Protein AF-A0A8S1E4A9-F1 (afdb_monomer_lite)

Foldseek 3Di:
DDPPQQAALQPRHRADPQWDFCLVPDQVLLQVLSCVPVVDGRPDRRDRRHTHHPVSVVVSVVVVVVVVVCVVCVPCPPPDVVVVVVVVCCPPVVVVVVVVDD

Organism: NCBI:txid197152

pLDDT: mean 71.09, std 17.7, range [32.88, 89.12]

Secondary structure (DSSP, 8-state):
-----PBBTTT-PBP-S-EEEGGGS-HHHHHHHHHHHHSS--SS---TT-EEEHHHHHHHHHHHHHHHHHHH----TTS-HHHHHHHHIIIIITTTGGGS--

Radius of gyration: 16.45 Å; chains: 1; bounding box: 37×30×49 Å

Sequence (102 aa):
MSLQKELCLICERPTADGAVLAVHVDKEKLQTWFLNVCGHELAEEIQDEDKICYFCLWHAEFQWKFDEMADENLVWWNLDLDDAAGELRKKYFGEKIKNFGV

Structure (mmCIF, N/CA/C/O backbone):
data_AF-A0A8S1E4A9-F1
#
_entry.id   AF-A0A8S1E4A9-F1
#
loop_
_atom_site.group_PDB
_atom_site.id
_atom_site.type_symbol
_atom_site.label_atom_id
_atom_site.label_alt_id
_atom_site.label_comp_id
_atom_site.label_asym_id
_atom_site.label_entity_id
_atom_site.label_seq_id
_atom_site.pdbx_PDB_ins_code
_atom_site.Cartn_x
_atom_site.Cartn_y
_atom_site.Cartn_z
_atom_site.occupancy
_atom_site.B_iso_or_equiv
_atom_site.auth_seq_id
_atom_site.auth_comp_id
_atom_site.auth_asym_id
_atom_site.auth_atom_id
_atom_site.pdbx_PDB_model_num
ATOM 1 N N . MET A 1 1 ? -11.978 0.854 30.446 1.00 36.84 1 MET A N 1
ATOM 2 C CA . MET A 1 1 ? -12.091 1.296 29.041 1.00 36.84 1 MET A CA 1
ATOM 3 C C . MET A 1 1 ? -11.150 0.431 28.228 1.00 36.84 1 MET A C 1
ATOM 5 O O . MET A 1 1 ? -9.944 0.544 28.393 1.00 36.84 1 MET A O 1
ATOM 9 N N . SER A 1 2 ? -11.698 -0.533 27.492 1.00 38.19 2 SER A N 1
ATOM 10 C CA . SER A 1 2 ? -10.927 -1.405 26.606 1.00 38.19 2 SER A CA 1
ATOM 11 C C . SER A 1 2 ? -10.505 -0.565 25.403 1.00 38.19 2 SER A C 1
ATOM 13 O O . SER A 1 2 ? -11.373 -0.127 24.653 1.00 38.19 2 SER A O 1
ATOM 15 N N . LEU A 1 3 ? -9.209 -0.276 25.252 1.00 45.78 3 LEU A N 1
ATOM 16 C CA . LEU A 1 3 ? -8.672 0.147 23.960 1.00 45.78 3 LEU A CA 1
ATOM 17 C C . LEU A 1 3 ? -8.844 -1.053 23.027 1.00 45.78 3 LEU A C 1
ATOM 19 O O . LEU A 1 3 ? -7.983 -1.934 22.996 1.00 45.78 3 LEU A O 1
ATOM 23 N N . GLN A 1 4 ? -9.976 -1.133 22.326 1.00 47.94 4 GLN A N 1
ATOM 24 C CA . GLN A 1 4 ? -10.073 -1.967 21.136 1.00 47.94 4 GLN A CA 1
ATOM 25 C C . GLN A 1 4 ? -9.027 -1.420 20.171 1.00 47.94 4 GLN A C 1
ATOM 27 O O . GLN A 1 4 ? -9.230 -0.396 19.532 1.00 47.94 4 GLN A O 1
ATOM 32 N N . LYS A 1 5 ? -7.843 -2.034 20.176 1.00 53.94 5 LYS A N 1
ATOM 33 C CA . LYS A 1 5 ? -6.794 -1.707 19.223 1.00 53.94 5 LYS A CA 1
ATOM 34 C C . LYS A 1 5 ? -7.321 -2.123 17.859 1.00 53.94 5 LYS A C 1
ATOM 36 O O . LYS A 1 5 ? -7.457 -3.315 17.598 1.00 53.94 5 LYS A O 1
ATOM 41 N N . GLU A 1 6 ? -7.657 -1.142 17.042 1.00 78.06 6 GLU A N 1
ATOM 42 C CA . GLU A 1 6 ? -8.099 -1.369 15.675 1.00 78.06 6 GLU A CA 1
ATOM 43 C C . GLU A 1 6 ? -6.924 -1.967 14.890 1.00 78.06 6 GLU A C 1
ATOM 45 O O . GLU A 1 6 ? -5.793 -1.471 14.950 1.00 78.06 6 GLU A O 1
ATOM 50 N N . LEU A 1 7 ? -7.147 -3.119 14.262 1.00 86.31 7 LEU A N 1
ATOM 51 C CA . LEU A 1 7 ? -6.110 -3.845 13.533 1.00 86.31 7 LEU A CA 1
ATOM 52 C C . LEU A 1 7 ? -5.880 -3.191 12.168 1.00 86.31 7 LEU A C 1
ATOM 54 O O . LEU A 1 7 ? -6.776 -2.578 11.599 1.00 86.31 7 LEU A O 1
ATOM 58 N N . CYS A 1 8 ? -4.662 -3.315 11.649 1.00 89.12 8 CYS A N 1
ATOM 59 C CA . CYS A 1 8 ? -4.348 -2.899 10.291 1.00 89.12 8 CYS A CA 1
ATOM 60 C C . CYS A 1 8 ? -4.990 -3.881 9.313 1.00 89.12 8 CYS A C 1
ATOM 62 O O . CYS A 1 8 ? -4.705 -5.071 9.419 1.00 89.12 8 CYS A O 1
ATOM 64 N N . LEU A 1 9 ? -5.731 -3.398 8.320 1.00 87.81 9 LEU A N 1
ATOM 65 C CA . LEU A 1 9 ? -6.325 -4.235 7.273 1.00 87.81 9 LEU A CA 1
ATOM 66 C C . LEU A 1 9 ? -5.286 -5.105 6.540 1.00 87.81 9 LEU A C 1
ATOM 68 O O . LEU A 1 9 ? -5.555 -6.237 6.171 1.00 87.81 9 LEU A O 1
ATOM 72 N N . ILE A 1 10 ? -4.076 -4.576 6.347 1.00 88.75 10 ILE A N 1
ATOM 73 C CA . ILE A 1 10 ? -3.044 -5.220 5.525 1.00 88.75 10 ILE A CA 1
ATOM 74 C C . ILE A 1 10 ? -2.229 -6.259 6.296 1.00 88.75 10 ILE A C 1
ATOM 76 O O . ILE A 1 10 ? -1.913 -7.321 5.775 1.00 88.75 10 ILE A O 1
ATOM 80 N N . 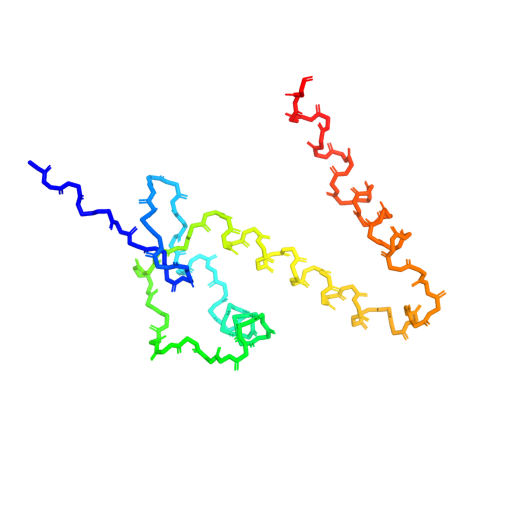CYS A 1 11 ? -1.789 -5.923 7.509 1.00 88.44 11 CYS A N 1
ATOM 81 C CA . CYS A 1 11 ? -0.864 -6.774 8.265 1.00 88.44 11 CYS A CA 1
ATOM 82 C C . CYS A 1 11 ? -1.475 -7.372 9.527 1.00 88.44 11 CYS A C 1
ATOM 84 O O . CYS A 1 11 ? -0.754 -8.025 10.281 1.00 88.44 11 CYS A O 1
ATOM 86 N N . GLU A 1 12 ? -2.752 -7.083 9.794 1.00 88.56 12 GLU A N 1
ATOM 87 C CA . GLU A 1 12 ? -3.530 -7.536 10.955 1.00 88.56 12 GLU A CA 1
ATOM 88 C C . GLU A 1 12 ? -2.891 -7.189 12.308 1.00 88.56 12 GLU A C 1
ATOM 90 O O . GLU A 1 12 ? -3.280 -7.683 13.367 1.00 88.56 12 GLU A O 1
ATOM 95 N N . ARG A 1 13 ? -1.885 -6.306 12.307 1.00 87.81 13 ARG A N 1
ATOM 96 C CA . ARG A 1 13 ? -1.220 -5.861 13.528 1.00 87.81 13 ARG A CA 1
ATOM 97 C C . ARG A 1 13 ? -2.020 -4.738 14.173 1.00 87.81 13 ARG A C 1
ATOM 99 O O . ARG A 1 13 ? -2.542 -3.883 13.459 1.00 87.81 13 ARG A O 1
ATOM 106 N N . PRO A 1 14 ? -2.046 -4.673 15.512 1.00 87.12 14 PRO A N 1
ATOM 107 C CA . PRO A 1 14 ? -2.661 -3.563 16.218 1.00 87.12 14 PRO A CA 1
ATOM 108 C C . PRO A 1 14 ? -2.098 -2.217 15.761 1.00 87.12 14 PRO A C 1
ATOM 110 O O . PRO A 1 14 ? -0.881 -2.011 15.790 1.00 87.12 14 PRO A O 1
ATOM 113 N N . THR A 1 15 ? -2.979 -1.299 15.378 1.00 75.25 15 THR A N 1
ATOM 114 C CA . THR A 1 15 ? -2.613 0.081 15.059 1.00 75.25 15 THR A CA 1
ATOM 115 C C . THR A 1 15 ? -2.850 0.964 16.282 1.00 75.25 15 THR A C 1
ATOM 117 O O . THR A 1 15 ? -3.812 0.782 17.026 1.00 75.25 15 THR A O 1
ATOM 120 N N . ALA A 1 16 ? -1.905 1.861 16.568 1.00 67.81 16 ALA A N 1
ATOM 121 C CA . ALA A 1 16 ? -2.104 2.929 17.549 1.00 67.81 16 ALA A CA 1
ATOM 122 C C . ALA A 1 16 ? -2.814 4.122 16.874 1.00 67.81 16 ALA A C 1
ATOM 124 O O . ALA A 1 16 ? -3.112 4.045 15.684 1.00 67.81 16 ALA A O 1
ATOM 125 N N . ASP A 1 17 ? -2.988 5.241 17.588 1.00 63.00 17 ASP A N 1
ATOM 126 C CA . ASP A 1 17 ? -3.599 6.519 17.142 1.00 63.00 17 ASP A CA 1
ATOM 127 C C . ASP A 1 17 ? -2.956 7.186 15.892 1.00 63.00 17 ASP A C 1
ATOM 129 O O . ASP A 1 17 ? -3.223 8.341 15.575 1.00 63.00 17 ASP A O 1
ATOM 133 N N . GLY A 1 18 ? -2.099 6.471 15.162 1.00 65.75 18 GLY A N 1
ATOM 134 C CA . GLY A 1 18 ? -1.501 6.849 13.888 1.00 65.75 18 GLY A CA 1
ATOM 135 C C . GLY A 1 18 ? -1.817 5.845 12.778 1.00 65.75 18 GLY A C 1
ATOM 136 O O . GLY A 1 18 ? -0.922 5.445 12.047 1.00 65.75 18 GLY A O 1
ATOM 137 N N . ALA A 1 19 ? -3.049 5.360 12.674 1.00 79.19 19 ALA A N 1
ATOM 138 C CA . ALA A 1 19 ? -3.499 4.655 11.475 1.00 79.19 19 ALA A CA 1
ATOM 139 C C . ALA A 1 19 ? -4.256 5.624 10.560 1.00 79.19 19 ALA A C 1
ATOM 141 O O . ALA A 1 19 ? -4.907 6.555 11.037 1.00 79.19 19 ALA A O 1
ATOM 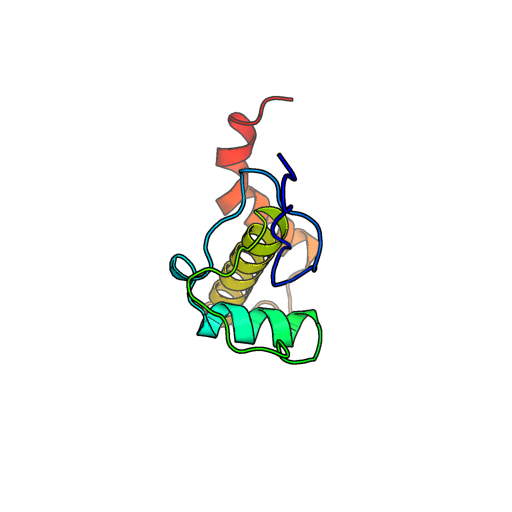142 N N . VAL A 1 20 ? -4.175 5.395 9.254 1.00 82.25 20 VAL A N 1
ATOM 143 C CA . VAL A 1 20 ? -4.913 6.155 8.242 1.00 82.25 20 VAL A CA 1
ATOM 144 C C . VAL A 1 20 ? -6.170 5.370 7.883 1.00 82.25 20 VAL A C 1
ATOM 146 O O . VAL A 1 20 ? -6.095 4.156 7.703 1.00 82.25 20 VAL A O 1
ATOM 149 N N . LEU A 1 21 ? -7.319 6.046 7.800 1.00 83.88 21 LEU A N 1
ATOM 150 C CA . LEU A 1 21 ? -8.552 5.423 7.313 1.00 83.88 21 LEU A CA 1
ATOM 151 C C . LEU A 1 21 ? -8.413 5.085 5.828 1.00 83.88 21 LEU A C 1
ATOM 153 O O . LEU A 1 21 ? -7.924 5.906 5.048 1.00 83.88 21 LEU A O 1
ATOM 157 N N . ALA A 1 22 ? -8.880 3.909 5.430 1.00 82.88 22 ALA A N 1
ATOM 158 C CA . ALA A 1 22 ? -8.774 3.417 4.066 1.00 82.88 22 ALA A CA 1
ATOM 159 C C . ALA A 1 22 ? -9.564 4.271 3.064 1.00 82.88 22 ALA A C 1
ATOM 161 O O . ALA A 1 22 ? -9.175 4.338 1.905 1.00 82.88 22 ALA A O 1
ATOM 162 N N . VAL A 1 23 ? -10.588 5.016 3.502 1.00 81.81 23 VAL A N 1
ATOM 163 C CA . VAL A 1 23 ? -11.284 6.020 2.668 1.00 81.81 23 VAL A CA 1
ATOM 164 C C . VAL A 1 23 ? -10.355 7.127 2.143 1.00 81.81 23 VAL A C 1
ATOM 166 O O . VAL A 1 23 ? -10.649 7.774 1.140 1.00 81.81 23 VAL A O 1
ATOM 169 N N . HIS A 1 24 ? -9.220 7.364 2.808 1.00 84.50 24 HIS A N 1
ATOM 170 C CA . HIS A 1 24 ? -8.199 8.314 2.355 1.00 84.50 24 HIS A CA 1
ATOM 171 C C . HIS A 1 24 ? -7.183 7.696 1.389 1.00 84.50 24 HIS A C 1
ATOM 173 O O . HIS A 1 24 ? -6.249 8.380 0.968 1.00 84.50 24 HIS A O 1
ATOM 179 N N . VAL A 1 25 ? -7.347 6.420 1.049 1.00 84.25 25 VAL A N 1
ATOM 180 C CA . VAL A 1 25 ? -6.470 5.665 0.162 1.00 84.25 25 VAL A CA 1
ATOM 181 C C . VAL A 1 25 ? -7.277 5.222 -1.054 1.00 84.25 25 VAL A C 1
ATOM 183 O O . VAL A 1 25 ? -8.464 4.917 -0.967 1.00 84.25 25 VAL A O 1
ATOM 186 N N . ASP A 1 26 ? -6.631 5.188 -2.214 1.00 88.38 26 ASP A N 1
ATOM 187 C CA . ASP A 1 26 ? -7.223 4.584 -3.402 1.00 88.38 26 ASP A CA 1
ATOM 188 C C . ASP A 1 26 ? -7.331 3.064 -3.190 1.00 88.38 26 ASP A C 1
ATOM 190 O O . ASP A 1 26 ? -6.325 2.347 -3.152 1.00 88.38 26 ASP A O 1
ATOM 194 N N . LYS A 1 27 ? -8.567 2.589 -2.998 1.00 88.06 27 LYS A N 1
ATOM 195 C CA . LYS A 1 27 ? -8.877 1.188 -2.686 1.00 88.06 27 LYS A CA 1
ATOM 196 C C . LYS A 1 27 ? -8.432 0.243 -3.801 1.00 88.06 27 LYS A C 1
ATOM 198 O O . LYS A 1 27 ? -7.905 -0.825 -3.506 1.00 88.06 27 LYS A O 1
ATOM 203 N N . GLU A 1 28 ? -8.578 0.640 -5.064 1.00 88.31 28 GLU A N 1
ATOM 204 C CA . GLU A 1 28 ? -8.202 -0.189 -6.214 1.00 88.31 28 GLU A CA 1
ATOM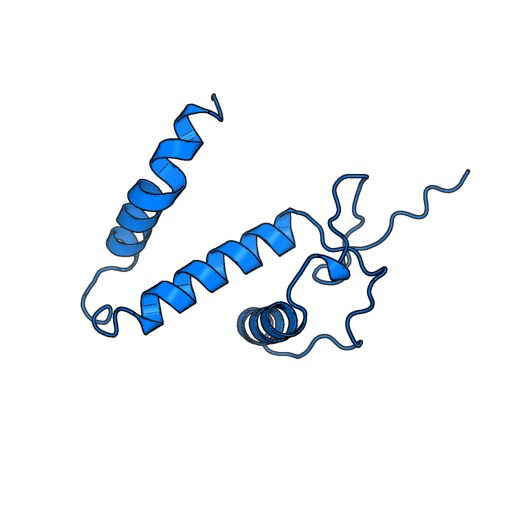 205 C C . GLU A 1 28 ? -6.677 -0.324 -6.314 1.00 88.31 28 GLU A C 1
ATOM 207 O O . GLU A 1 28 ? -6.149 -1.435 -6.466 1.00 88.31 28 GLU A O 1
ATOM 212 N N . LYS A 1 29 ? -5.949 0.786 -6.127 1.00 88.25 29 LYS A N 1
ATOM 213 C CA . LYS A 1 29 ? -4.479 0.757 -6.042 1.00 88.25 29 LYS A CA 1
ATOM 214 C C . LYS A 1 29 ? -3.989 -0.083 -4.864 1.00 88.25 29 LYS A C 1
ATOM 216 O O . LYS A 1 29 ? -2.982 -0.783 -4.996 1.00 88.25 29 LYS A O 1
ATOM 221 N N . LEU A 1 30 ? -4.680 -0.034 -3.725 1.00 88.81 30 LEU A N 1
ATOM 222 C CA . LEU A 1 30 ? -4.331 -0.824 -2.545 1.00 88.81 30 LEU A CA 1
ATOM 223 C C . LEU A 1 30 ? -4.571 -2.321 -2.764 1.00 88.81 30 LEU A C 1
ATOM 225 O O . LEU A 1 30 ? -3.686 -3.116 -2.450 1.00 88.81 30 LEU A O 1
ATOM 229 N N . GLN A 1 31 ? -5.714 -2.695 -3.345 1.00 88.44 31 GLN A N 1
ATOM 230 C CA . GLN A 1 31 ? -6.040 -4.077 -3.710 1.00 88.44 31 GLN A CA 1
ATOM 231 C C . GLN A 1 31 ? -4.984 -4.649 -4.668 1.00 88.44 31 GLN A C 1
ATOM 233 O O . GLN A 1 31 ? -4.448 -5.733 -4.438 1.00 88.44 31 GLN A O 1
ATOM 238 N N . THR A 1 32 ? -4.639 -3.879 -5.706 1.00 87.88 32 THR A N 1
ATOM 239 C CA . THR A 1 32 ? -3.634 -4.253 -6.712 1.00 87.88 32 THR A CA 1
ATOM 240 C C . THR A 1 32 ? -2.252 -4.416 -6.088 1.00 87.88 32 THR A C 1
ATOM 242 O O . THR A 1 32 ? -1.578 -5.420 -6.313 1.00 87.88 32 THR A O 1
ATOM 245 N N . TRP A 1 33 ? -1.829 -3.458 -5.259 1.00 89.00 33 TRP A N 1
ATOM 246 C CA . TRP A 1 33 ? -0.552 -3.547 -4.554 1.00 89.00 33 TRP A CA 1
ATOM 247 C C . TRP A 1 33 ? -0.488 -4.765 -3.635 1.00 89.00 33 TRP A C 1
ATOM 249 O O . TRP A 1 33 ? 0.501 -5.497 -3.655 1.00 89.00 33 TRP A O 1
ATOM 259 N N . PHE A 1 34 ? -1.545 -5.005 -2.858 1.00 88.69 34 PHE A N 1
ATOM 260 C CA . PHE A 1 34 ? -1.599 -6.140 -1.948 1.00 88.69 34 PHE A CA 1
ATOM 261 C C . PHE A 1 34 ? -1.498 -7.462 -2.711 1.00 88.69 34 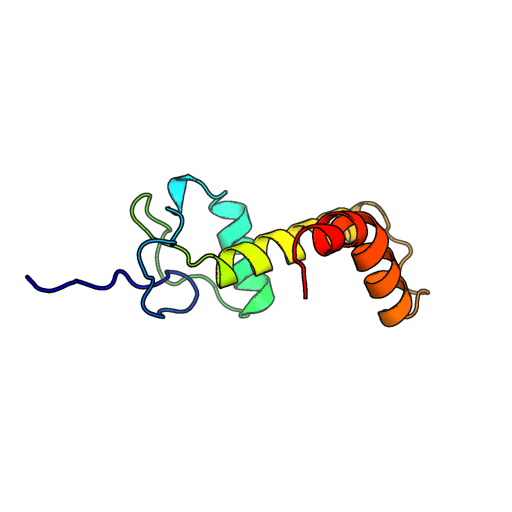PHE A C 1
ATOM 263 O O . PHE A 1 34 ? -0.683 -8.310 -2.351 1.00 88.69 34 PHE A O 1
ATOM 270 N N . LEU A 1 35 ? -2.240 -7.601 -3.814 1.00 86.69 35 LEU A N 1
ATOM 271 C CA . LEU A 1 35 ? -2.150 -8.766 -4.692 1.00 86.69 35 LEU A CA 1
ATOM 272 C C . LEU A 1 35 ? -0.726 -8.968 -5.229 1.00 86.69 35 LEU A C 1
ATOM 274 O O . LEU A 1 35 ? -0.213 -10.086 -5.188 1.00 86.69 35 LEU A O 1
ATOM 278 N N . ASN A 1 36 ? -0.065 -7.899 -5.675 1.00 83.44 36 ASN A N 1
ATOM 279 C CA . ASN A 1 36 ? 1.290 -7.974 -6.224 1.00 83.44 36 ASN A CA 1
ATOM 280 C C . ASN A 1 36 ? 2.340 -8.370 -5.174 1.00 83.44 36 ASN A C 1
ATOM 282 O O . ASN A 1 36 ? 3.260 -9.127 -5.481 1.00 83.44 36 ASN A O 1
ATOM 286 N N . VAL A 1 37 ? 2.219 -7.872 -3.940 1.00 81.94 37 VAL A N 1
ATOM 287 C CA . VAL A 1 37 ? 3.195 -8.133 -2.867 1.00 81.94 37 VAL A CA 1
ATOM 288 C C . VAL A 1 37 ? 2.944 -9.472 -2.173 1.00 81.94 37 VAL A C 1
ATOM 290 O O . VAL A 1 37 ? 3.893 -10.194 -1.866 1.00 81.94 37 VAL A O 1
ATOM 293 N N . CYS A 1 38 ? 1.683 -9.805 -1.903 1.00 82.19 38 CYS A N 1
ATOM 294 C CA . CYS A 1 38 ? 1.302 -10.969 -1.102 1.00 82.19 38 CYS A CA 1
ATOM 295 C C . CYS A 1 38 ? 0.908 -12.188 -1.951 1.00 82.19 38 CYS A C 1
ATOM 297 O O . CYS A 1 38 ? 0.864 -13.301 -1.429 1.00 82.19 38 CYS A O 1
ATOM 299 N N . GLY A 1 39 ? 0.651 -12.012 -3.252 1.00 84.94 39 GLY A N 1
ATOM 300 C CA . GLY A 1 39 ? 0.289 -13.096 -4.171 1.00 84.94 39 GLY A CA 1
ATOM 301 C C . GLY A 1 39 ? -1.144 -13.610 -4.010 1.00 84.94 39 GLY A C 1
ATOM 302 O O . GLY A 1 39 ? -1.480 -14.660 -4.556 1.00 84.94 39 GLY A O 1
ATOM 303 N N . HIS A 1 40 ? -1.983 -12.899 -3.255 1.00 84.62 40 HIS A N 1
ATOM 304 C CA . HIS A 1 40 ? -3.406 -13.182 -3.097 1.00 84.62 40 HIS A CA 1
ATOM 305 C C . HIS A 1 40 ? -4.190 -11.889 -2.844 1.00 84.62 40 HIS A C 1
ATOM 307 O O . HIS A 1 40 ? -3.624 -10.876 -2.439 1.00 84.62 40 HIS A O 1
ATOM 313 N N . GLU A 1 41 ? -5.499 -11.927 -3.074 1.00 86.94 41 GLU A N 1
ATOM 314 C CA . GLU A 1 41 ? -6.382 -10.784 -2.836 1.00 86.94 41 GLU A CA 1
ATOM 315 C C . GLU A 1 41 ? -6.615 -10.561 -1.334 1.00 86.94 41 GLU A C 1
ATOM 317 O O . GLU A 1 41 ? -6.483 -11.487 -0.521 1.00 86.94 41 GLU A O 1
ATOM 322 N N . LEU A 1 42 ? -6.972 -9.328 -0.961 1.00 83.75 42 LEU A N 1
ATOM 323 C CA . LEU A 1 42 ? -7.570 -9.063 0.346 1.00 83.75 42 LEU A CA 1
ATOM 324 C C . LEU A 1 42 ? -8.898 -9.823 0.420 1.00 83.75 42 LEU A C 1
ATOM 326 O O . LEU A 1 42 ? -9.710 -9.748 -0.499 1.00 83.75 42 LEU A O 1
ATOM 330 N N . ALA A 1 43 ? -9.094 -10.580 1.500 1.00 69.81 43 ALA A N 1
ATOM 331 C CA . ALA A 1 43 ? -10.245 -11.470 1.650 1.00 69.81 43 ALA A CA 1
ATOM 332 C C . ALA A 1 43 ? -11.581 -10.720 1.796 1.00 69.81 43 ALA A C 1
ATOM 334 O O . ALA A 1 43 ? -12.638 -11.297 1.545 1.00 69.81 43 ALA A O 1
ATOM 335 N N . GLU A 1 44 ? -11.529 -9.454 2.208 1.00 73.44 44 GLU A N 1
ATOM 336 C CA . GLU A 1 44 ? -12.689 -8.612 2.473 1.00 73.44 44 GLU A CA 1
ATOM 337 C C . GLU A 1 44 ? -12.622 -7.329 1.637 1.00 73.44 44 GLU A C 1
ATOM 339 O O . GLU A 1 44 ? -11.544 -6.825 1.312 1.00 73.44 44 GLU A O 1
ATOM 344 N N . GLU A 1 45 ? -13.795 -6.819 1.261 1.00 81.38 45 GLU A N 1
ATOM 345 C CA . GLU A 1 45 ? -13.919 -5.547 0.554 1.00 81.38 45 GLU A CA 1
ATOM 346 C C . GLU A 1 45 ? -13.521 -4.404 1.492 1.00 81.38 45 GLU A C 1
ATOM 348 O O . GLU A 1 45 ? -14.035 -4.313 2.605 1.00 81.38 45 GLU A O 1
ATOM 353 N N . ILE A 1 46 ? -12.624 -3.528 1.032 1.00 85.69 46 ILE A N 1
ATOM 354 C CA . ILE A 1 46 ? -12.083 -2.422 1.828 1.00 85.69 46 ILE A CA 1
ATOM 355 C C . ILE A 1 46 ? -13.214 -1.445 2.202 1.00 85.69 46 ILE A C 1
ATOM 357 O O . ILE A 1 46 ? -13.757 -0.739 1.340 1.00 85.69 46 ILE A O 1
ATOM 361 N N . GLN A 1 47 ? -13.539 -1.358 3.488 1.00 85.69 47 GLN A N 1
ATOM 362 C CA . GLN A 1 47 ? -14.536 -0.442 4.046 1.00 85.69 47 GLN A CA 1
ATOM 363 C C . GLN A 1 47 ? -13.918 0.929 4.368 1.00 85.69 47 GLN A C 1
ATOM 365 O O . GLN A 1 47 ? -12.700 1.091 4.423 1.00 85.69 47 GLN A O 1
ATOM 370 N N . ASP A 1 48 ? -14.746 1.960 4.545 1.00 83.00 48 ASP A N 1
ATOM 371 C CA . ASP A 1 48 ? -14.254 3.326 4.797 1.00 83.00 48 ASP A CA 1
ATOM 372 C C . ASP A 1 48 ? -13.667 3.484 6.209 1.00 83.00 48 ASP A C 1
ATOM 374 O O . ASP A 1 48 ? -12.747 4.278 6.430 1.00 83.00 48 ASP A O 1
ATOM 378 N N . GLU A 1 49 ? -14.186 2.701 7.151 1.00 85.25 49 GLU A N 1
ATOM 379 C CA . GLU A 1 49 ? -13.746 2.590 8.539 1.00 85.25 49 GLU A CA 1
ATOM 380 C C . GLU A 1 49 ? -12.480 1.746 8.729 1.00 85.25 49 GLU A C 1
ATOM 382 O O . GLU A 1 49 ? -11.875 1.808 9.804 1.00 85.25 49 GLU A O 1
ATOM 387 N N . ASP A 1 50 ? -12.054 0.992 7.711 1.00 87.44 50 ASP A N 1
ATOM 388 C CA . ASP A 1 50 ? -10.846 0.181 7.810 1.00 87.44 50 ASP A CA 1
ATOM 389 C C . ASP A 1 50 ? -9.623 1.060 8.042 1.00 87.44 50 ASP A C 1
ATOM 391 O O . ASP A 1 50 ? -9.474 2.147 7.479 1.00 87.44 50 ASP A O 1
ATOM 395 N N . LYS A 1 51 ? -8.702 0.569 8.871 1.00 88.50 51 LYS A N 1
ATOM 396 C CA . LYS A 1 51 ? -7.473 1.285 9.207 1.00 88.50 51 LYS A CA 1
ATOM 397 C C . LYS A 1 51 ? -6.259 0.612 8.609 1.00 88.50 51 LYS A C 1
ATOM 399 O O . LYS A 1 51 ? -6.075 -0.599 8.696 1.00 88.50 51 LYS A O 1
ATOM 404 N N . ILE A 1 52 ? -5.369 1.426 8.059 1.00 88.56 52 ILE A N 1
ATOM 405 C CA . ILE A 1 52 ? -4.086 0.997 7.515 1.00 88.56 52 ILE A CA 1
ATOM 406 C C . ILE A 1 52 ? -2.990 1.658 8.343 1.00 88.56 52 ILE A C 1
ATOM 408 O O . ILE A 1 52 ? -2.981 2.872 8.559 1.00 88.56 52 ILE A O 1
ATOM 412 N N . CYS A 1 53 ? -2.047 0.863 8.844 1.00 88.94 53 CYS A N 1
ATOM 413 C CA . CYS A 1 53 ? -0.921 1.413 9.587 1.00 88.94 53 CYS A CA 1
ATOM 414 C C . CYS A 1 53 ? 0.023 2.179 8.649 1.00 88.94 53 CYS A C 1
ATOM 416 O O . CYS A 1 53 ? 0.217 1.786 7.496 1.00 88.94 53 CYS A O 1
ATOM 418 N N . TYR A 1 54 ? 0.679 3.229 9.160 1.00 87.06 54 TYR A N 1
ATOM 419 C CA . TYR A 1 54 ? 1.627 4.024 8.367 1.00 87.06 54 TYR A CA 1
ATOM 420 C C . TYR A 1 54 ? 2.706 3.188 7.675 1.00 87.06 54 TYR A C 1
ATOM 422 O O . TYR A 1 54 ? 3.148 3.551 6.595 1.00 87.06 54 TYR A O 1
ATOM 430 N N . PHE A 1 55 ? 3.133 2.073 8.271 1.00 86.56 55 PHE A N 1
ATOM 431 C CA . PHE A 1 55 ? 4.162 1.220 7.681 1.00 86.56 55 PHE A CA 1
ATOM 432 C C . PHE A 1 55 ? 3.678 0.503 6.413 1.00 86.56 55 PHE A C 1
ATOM 434 O O . PHE A 1 55 ? 4.388 0.478 5.412 1.00 86.56 55 PHE A O 1
ATOM 441 N N . CYS A 1 56 ? 2.463 -0.052 6.436 1.00 88.44 56 CYS A N 1
ATOM 442 C CA . CYS A 1 56 ? 1.859 -0.674 5.257 1.00 88.44 56 CYS A CA 1
ATOM 443 C C . CYS A 1 56 ? 1.552 0.371 4.183 1.00 88.44 56 CYS A C 1
ATOM 445 O O . CYS A 1 56 ? 1.869 0.144 3.019 1.00 88.44 56 CYS A O 1
ATOM 447 N N . LEU A 1 57 ? 1.019 1.531 4.581 1.00 88.00 57 LEU A N 1
ATOM 448 C CA . LEU A 1 57 ? 0.748 2.623 3.648 1.00 88.00 57 LEU A CA 1
ATOM 449 C C . LEU A 1 57 ? 2.034 3.137 2.985 1.00 88.00 57 LEU A C 1
ATOM 451 O O . LEU A 1 57 ? 2.074 3.305 1.774 1.00 88.00 57 LEU A O 1
ATOM 455 N N . TRP A 1 58 ? 3.106 3.325 3.757 1.00 87.31 58 TRP A N 1
ATOM 456 C CA . TRP A 1 58 ? 4.391 3.783 3.229 1.00 87.31 58 TRP A CA 1
ATOM 457 C C . TRP A 1 58 ? 4.980 2.817 2.196 1.00 87.31 58 TRP A C 1
ATOM 459 O O . TRP A 1 58 ? 5.507 3.259 1.177 1.00 87.31 58 TRP A O 1
ATOM 469 N N . HIS A 1 59 ? 4.870 1.505 2.422 1.00 87.81 59 HIS A N 1
ATOM 470 C CA . HIS A 1 59 ? 5.303 0.514 1.436 1.00 87.81 59 HIS A CA 1
ATOM 471 C C . HIS A 1 59 ? 4.450 0.524 0.169 1.00 87.81 59 HIS A C 1
ATOM 473 O O . HIS A 1 59 ? 5.010 0.419 -0.921 1.00 87.81 59 HIS A O 1
ATOM 479 N N . ALA A 1 60 ? 3.131 0.675 0.305 1.00 88.19 60 ALA A N 1
ATOM 480 C CA . ALA A 1 60 ? 2.238 0.816 -0.839 1.00 88.19 60 ALA A CA 1
ATOM 481 C C . ALA A 1 60 ? 2.613 2.045 -1.677 1.00 88.19 60 ALA A C 1
ATOM 483 O O . ALA A 1 60 ? 2.879 1.923 -2.870 1.00 88.19 60 ALA A O 1
ATOM 484 N N . GLU A 1 61 ? 2.768 3.208 -1.039 1.00 86.06 61 GLU A N 1
ATOM 485 C CA . GLU A 1 61 ? 3.176 4.443 -1.714 1.00 86.06 61 GLU A CA 1
ATOM 486 C C . GLU A 1 61 ? 4.560 4.347 -2.367 1.00 86.06 61 GLU A C 1
ATOM 488 O O . GLU A 1 61 ? 4.776 4.899 -3.448 1.00 86.06 61 GLU A O 1
ATOM 493 N N . PHE A 1 62 ? 5.513 3.674 -1.716 1.00 83.69 62 PHE A N 1
ATOM 494 C CA . PHE A 1 62 ? 6.840 3.456 -2.282 1.00 83.69 62 PHE A CA 1
ATOM 495 C C . PHE A 1 62 ? 6.772 2.589 -3.542 1.00 83.69 62 PHE A C 1
ATOM 497 O O . PHE A 1 62 ? 7.345 2.966 -4.565 1.00 83.69 62 PHE A O 1
ATOM 504 N N . GLN A 1 63 ? 6.049 1.468 -3.480 1.00 82.44 63 GLN A N 1
ATOM 505 C CA . GLN A 1 63 ? 5.899 0.560 -4.614 1.00 82.44 63 GLN A CA 1
ATOM 506 C C . GLN A 1 63 ? 5.171 1.237 -5.776 1.00 82.44 63 GLN A C 1
ATOM 508 O O . GLN A 1 63 ? 5.655 1.164 -6.896 1.00 82.44 63 GLN A O 1
ATOM 513 N N . TRP A 1 64 ? 4.086 1.976 -5.527 1.00 85.06 64 TRP A N 1
ATOM 514 C CA . TRP A 1 64 ? 3.373 2.683 -6.597 1.00 85.06 64 TRP A CA 1
ATOM 515 C C . TRP A 1 64 ? 4.264 3.669 -7.342 1.00 85.06 64 TRP A C 1
ATOM 517 O O . TRP A 1 64 ? 4.208 3.739 -8.562 1.00 85.06 64 TRP A O 1
ATOM 527 N N . LYS A 1 65 ? 5.123 4.406 -6.629 1.00 80.81 65 LYS A N 1
ATOM 528 C CA . LYS A 1 65 ? 6.087 5.302 -7.282 1.00 80.81 65 LYS A CA 1
ATOM 529 C C . LYS A 1 65 ? 7.134 4.543 -8.083 1.00 80.81 65 LYS A C 1
ATOM 531 O O . LYS A 1 65 ? 7.595 5.047 -9.102 1.00 80.81 65 LYS A O 1
ATOM 536 N N . PHE A 1 66 ? 7.539 3.371 -7.605 1.00 76.75 66 PHE A N 1
ATOM 537 C CA . PHE A 1 66 ? 8.442 2.505 -8.347 1.00 76.75 66 PHE A CA 1
ATOM 538 C C . PHE A 1 66 ? 7.780 2.002 -9.637 1.00 76.75 66 PHE A C 1
ATOM 540 O O . PHE A 1 66 ? 8.388 2.108 -10.699 1.00 76.75 66 PHE A O 1
ATOM 547 N N . ASP A 1 67 ? 6.527 1.550 -9.557 1.00 74.12 67 ASP A N 1
ATOM 548 C CA . ASP A 1 67 ? 5.741 1.065 -10.695 1.00 74.12 67 ASP A CA 1
ATOM 549 C C . ASP A 1 67 ? 5.486 2.185 -11.719 1.00 74.12 67 ASP A C 1
ATOM 551 O O . ASP A 1 67 ? 5.783 2.015 -12.899 1.00 74.12 67 ASP A O 1
ATOM 555 N N . GLU A 1 68 ? 5.056 3.372 -11.268 1.00 78.44 68 GLU A N 1
ATOM 556 C CA . GLU A 1 68 ? 4.873 4.563 -12.117 1.00 78.44 68 GLU A CA 1
ATOM 557 C C . GLU A 1 68 ? 6.168 4.913 -12.871 1.00 78.44 68 GLU A C 1
ATOM 559 O O . GLU A 1 68 ? 6.155 5.214 -14.064 1.00 78.44 68 GLU A O 1
ATOM 564 N N . MET A 1 69 ? 7.320 4.810 -12.202 1.00 69.75 69 MET A N 1
ATOM 565 C CA . MET A 1 69 ? 8.614 5.067 -12.830 1.00 69.75 69 MET A CA 1
ATOM 566 C C . MET A 1 69 ? 9.090 3.955 -13.768 1.00 69.75 69 MET A C 1
ATOM 568 O O . MET A 1 69 ? 9.825 4.256 -14.716 1.00 69.75 69 MET A O 1
ATOM 572 N N . ALA A 1 70 ? 8.723 2.699 -13.509 1.00 67.44 70 ALA A N 1
ATOM 573 C CA . ALA A 1 70 ? 9.017 1.570 -14.385 1.00 67.44 70 ALA A CA 1
ATOM 574 C C . ALA A 1 70 ? 8.214 1.662 -15.693 1.00 67.44 70 ALA A C 1
ATOM 576 O O . ALA A 1 70 ? 8.781 1.457 -16.769 1.00 67.44 70 ALA A O 1
ATOM 577 N N . ASP A 1 71 ? 6.943 2.059 -15.609 1.00 64.44 71 ASP A N 1
ATOM 578 C CA . ASP A 1 71 ? 6.070 2.263 -16.770 1.00 64.44 71 ASP A CA 1
ATOM 579 C C . ASP A 1 71 ? 6.520 3.452 -17.633 1.00 64.44 7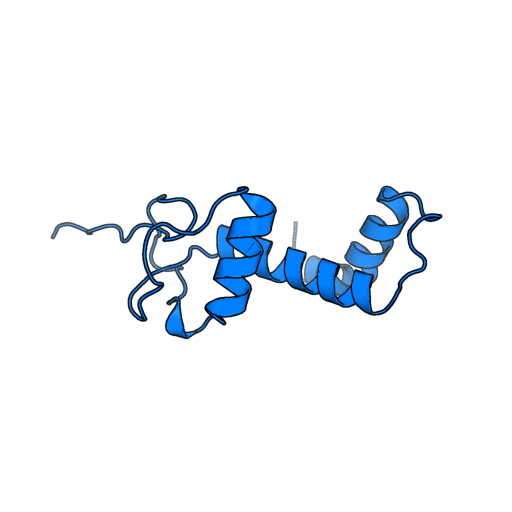1 ASP A C 1
ATOM 581 O O . ASP A 1 71 ? 6.525 3.372 -18.864 1.00 64.44 71 ASP A O 1
ATOM 585 N N . GLU A 1 72 ? 6.973 4.544 -17.009 1.00 62.91 72 GLU A N 1
ATOM 586 C CA . GLU A 1 72 ? 7.520 5.704 -17.728 1.00 62.91 72 GLU A CA 1
ATOM 587 C C . GLU A 1 72 ? 8.884 5.427 -18.382 1.00 62.91 72 GLU A C 1
ATOM 589 O O . GLU A 1 72 ? 9.284 6.122 -19.319 1.00 62.91 72 GLU A O 1
ATOM 594 N N . ASN A 1 73 ? 9.614 4.413 -17.912 1.00 52.16 73 ASN A N 1
ATOM 595 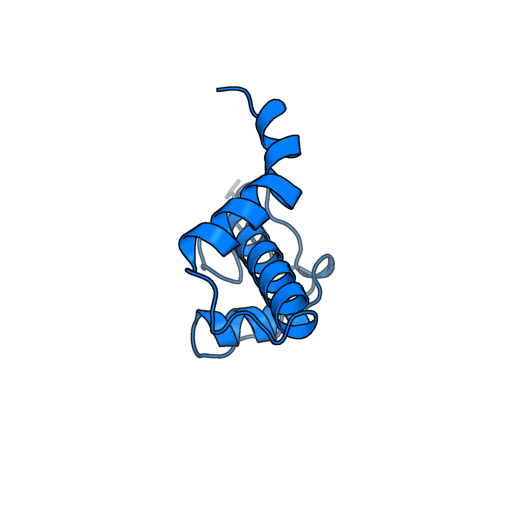C CA . ASN A 1 73 ? 10.970 4.113 -18.355 1.00 52.16 73 ASN A CA 1
ATOM 596 C C . ASN A 1 73 ? 11.125 2.610 -18.625 1.00 52.16 73 ASN A C 1
ATOM 598 O O . ASN A 1 73 ? 11.801 1.902 -17.890 1.00 52.16 73 ASN A O 1
ATOM 602 N N . LEU A 1 74 ? 10.600 2.116 -19.747 1.00 45.03 74 LEU A N 1
ATOM 603 C CA . LEU A 1 74 ? 10.775 0.728 -20.224 1.00 45.03 74 LEU A CA 1
ATOM 604 C C . LEU A 1 74 ? 12.244 0.301 -20.516 1.00 45.03 74 LEU A C 1
ATOM 606 O O . LEU A 1 74 ? 12.486 -0.721 -21.159 1.00 45.03 74 LEU A O 1
ATOM 610 N N . VAL A 1 75 ? 13.248 1.053 -20.051 1.00 46.25 75 VAL A N 1
ATOM 611 C CA . VAL A 1 75 ? 14.684 0.837 -20.288 1.00 46.25 75 VAL A CA 1
ATOM 612 C C . VAL A 1 75 ? 15.443 0.652 -18.962 1.00 46.25 75 VAL A C 1
ATOM 614 O O . VAL A 1 75 ? 16.470 1.280 -18.739 1.00 46.25 75 VAL A O 1
ATOM 617 N N . TRP A 1 76 ? 14.964 -0.207 -18.056 1.00 46.31 76 TRP A N 1
ATOM 618 C CA . TRP A 1 76 ? 15.722 -0.572 -16.837 1.00 46.31 76 TRP A CA 1
ATOM 619 C C . TRP A 1 76 ? 16.372 -1.954 -16.882 1.00 46.31 76 TRP A C 1
ATOM 621 O O . TRP A 1 76 ? 17.185 -2.259 -16.019 1.00 46.31 76 TRP A O 1
ATOM 631 N N . TRP A 1 77 ? 16.132 -2.764 -17.919 1.00 42.97 77 TRP A N 1
ATOM 632 C CA . TRP A 1 77 ? 16.755 -4.094 -18.052 1.00 42.97 77 TRP A CA 1
ATOM 633 C C . TRP A 1 77 ? 18.297 -4.077 -18.157 1.00 42.97 77 TRP A C 1
ATOM 635 O O . TRP A 1 77 ? 18.907 -5.139 -18.210 1.00 42.97 77 TRP A O 1
ATOM 645 N N . ASN A 1 78 ? 18.927 -2.894 -18.177 1.00 44.81 78 ASN A N 1
ATOM 646 C CA . ASN A 1 78 ? 20.378 -2.700 -18.257 1.00 44.81 78 ASN A CA 1
ATOM 647 C C . ASN A 1 78 ? 20.977 -1.890 -17.091 1.00 44.81 78 ASN A C 1
ATOM 649 O O . ASN A 1 78 ? 22.148 -1.522 -17.171 1.00 44.81 78 ASN A O 1
ATOM 653 N N . LEU A 1 79 ? 20.212 -1.571 -16.044 1.00 45.94 79 LEU A N 1
ATOM 654 C CA . LEU A 1 79 ? 20.733 -0.847 -14.882 1.00 45.94 79 LEU A CA 1
ATOM 655 C C . LEU A 1 79 ? 20.782 -1.773 -13.673 1.00 45.94 79 LEU A C 1
ATOM 657 O O . LEU A 1 79 ? 19.799 -2.433 -13.342 1.00 45.94 79 LEU A O 1
ATOM 661 N N . ASP A 1 80 ? 21.953 -1.816 -13.041 1.00 52.00 80 ASP A N 1
ATOM 662 C CA . ASP A 1 80 ? 22.158 -2.517 -11.783 1.00 52.00 80 ASP A CA 1
ATOM 663 C C . ASP A 1 80 ? 21.143 -1.973 -10.767 1.00 52.00 80 ASP A C 1
ATOM 665 O O . ASP A 1 80 ? 21.031 -0.756 -10.573 1.00 52.00 80 ASP A O 1
ATOM 669 N N . LEU A 1 81 ? 20.337 -2.860 -10.179 1.00 49.78 81 LEU A N 1
ATOM 670 C CA . LEU A 1 81 ? 19.193 -2.478 -9.340 1.00 49.78 81 LEU A CA 1
ATOM 671 C C . LEU A 1 81 ? 19.625 -1.607 -8.147 1.00 49.78 81 LEU A C 1
ATOM 673 O O . LEU A 1 81 ? 18.857 -0.753 -7.700 1.00 49.78 81 LEU A O 1
ATOM 677 N N . ASP A 1 82 ? 20.870 -1.762 -7.691 1.00 52.50 82 ASP A N 1
ATOM 678 C CA . ASP A 1 82 ? 21.478 -0.960 -6.628 1.00 52.50 82 ASP A CA 1
ATOM 679 C C . ASP A 1 82 ? 21.719 0.504 -7.040 1.00 52.50 82 ASP A C 1
ATOM 681 O O . ASP A 1 82 ? 21.485 1.419 -6.243 1.00 52.50 82 ASP A O 1
ATOM 685 N N . ASP A 1 83 ? 22.107 0.754 -8.294 1.00 56.03 83 ASP A N 1
ATOM 686 C CA . ASP A 1 83 ? 22.324 2.110 -8.813 1.00 56.03 83 ASP A CA 1
ATOM 687 C C . ASP A 1 83 ? 20.988 2.820 -9.064 1.00 56.03 83 ASP A C 1
ATOM 689 O O . ASP A 1 83 ? 20.812 3.986 -8.691 1.00 56.03 83 ASP A O 1
ATOM 693 N N . ALA A 1 84 ? 20.004 2.100 -9.611 1.00 55.53 84 ALA A N 1
ATOM 694 C CA . ALA A 1 84 ? 18.651 2.614 -9.816 1.00 55.53 84 ALA A CA 1
ATOM 695 C C . ALA A 1 84 ? 17.972 2.982 -8.482 1.00 55.53 84 ALA A C 1
ATOM 697 O O . ALA A 1 84 ? 17.431 4.085 -8.329 1.00 55.53 84 ALA A O 1
ATOM 698 N N . ALA A 1 85 ? 18.057 2.097 -7.481 1.00 54.25 85 ALA A N 1
ATOM 699 C CA . ALA A 1 85 ? 17.547 2.347 -6.135 1.00 54.25 85 ALA A CA 1
ATOM 700 C C . ALA A 1 85 ? 18.309 3.482 -5.424 1.00 54.25 85 ALA A C 1
ATOM 702 O O . ALA A 1 85 ? 17.706 4.292 -4.708 1.00 54.25 85 ALA A O 1
ATOM 703 N N . GLY A 1 86 ? 19.624 3.586 -5.643 1.00 58.81 86 GLY A N 1
ATOM 704 C CA . GLY A 1 86 ? 20.463 4.666 -5.127 1.00 58.81 86 GLY A CA 1
ATOM 705 C C . GLY A 1 86 ? 20.066 6.045 -5.662 1.00 58.81 86 GLY A C 1
ATOM 706 O O . GLY A 1 86 ? 19.928 6.995 -4.881 1.00 58.81 86 GLY A O 1
ATOM 707 N N . GLU A 1 87 ? 19.825 6.164 -6.967 1.00 61.59 87 GLU A N 1
ATOM 708 C CA . GLU A 1 87 ? 19.391 7.415 -7.601 1.00 61.59 87 GLU A CA 1
ATOM 709 C C . GLU A 1 87 ? 17.956 7.800 -7.203 1.00 61.59 87 GLU A C 1
ATOM 711 O O . GLU A 1 87 ? 17.690 8.967 -6.895 1.00 61.59 87 GLU A O 1
ATOM 716 N N . LEU A 1 88 ? 17.051 6.825 -7.074 1.00 56.94 88 LEU A N 1
ATOM 717 C CA . LEU A 1 88 ? 15.704 7.012 -6.515 1.00 56.94 88 LEU A CA 1
ATOM 718 C C . LEU A 1 88 ? 15.738 7.563 -5.086 1.00 56.94 88 LEU A C 1
ATOM 720 O O . LEU A 1 88 ? 15.055 8.545 -4.762 1.00 56.94 88 LEU A O 1
ATOM 724 N N . ARG A 1 89 ? 16.576 6.965 -4.230 1.00 54.25 89 ARG A N 1
ATOM 725 C CA . ARG A 1 89 ? 16.770 7.419 -2.851 1.00 54.25 89 ARG A CA 1
ATOM 726 C C . ARG A 1 89 ? 17.284 8.853 -2.817 1.00 54.25 89 ARG A C 1
ATOM 728 O O . ARG A 1 89 ? 16.791 9.636 -2.013 1.00 54.25 89 ARG A O 1
ATOM 735 N N . LYS A 1 90 ? 18.215 9.240 -3.691 1.00 59.12 90 LYS A N 1
ATOM 736 C CA . LYS A 1 90 ? 18.711 10.627 -3.762 1.00 59.12 90 LYS A CA 1
ATOM 737 C C . LYS A 1 90 ? 17.643 11.600 -4.261 1.00 59.12 90 LYS A C 1
ATOM 739 O O . LYS A 1 90 ? 17.424 12.620 -3.612 1.00 59.12 90 LYS A O 1
ATOM 744 N N . LYS A 1 91 ? 16.963 11.278 -5.365 1.00 61.12 91 LYS A N 1
ATOM 745 C CA . LYS A 1 91 ? 16.023 12.182 -6.047 1.00 61.12 91 LYS A CA 1
ATOM 746 C C . LYS A 1 91 ? 14.749 12.447 -5.244 1.00 61.12 91 LYS A C 1
ATOM 748 O O . LYS A 1 91 ? 14.273 13.576 -5.233 1.00 61.12 91 LYS A O 1
ATOM 753 N N . TYR A 1 92 ? 14.211 11.438 -4.557 1.00 54.19 92 TYR A N 1
ATOM 754 C CA . TYR A 1 92 ? 12.913 11.557 -3.874 1.00 54.19 92 TYR A CA 1
ATOM 755 C C . TYR A 1 92 ? 12.999 11.517 -2.344 1.00 54.19 92 TYR A C 1
ATOM 757 O O . TYR A 1 92 ? 12.104 12.028 -1.668 1.00 54.19 92 TYR A O 1
ATOM 765 N N . PHE A 1 93 ? 14.073 10.950 -1.784 1.00 52.81 93 PHE A N 1
ATOM 766 C CA . PHE A 1 93 ? 14.261 10.828 -0.332 1.00 52.81 93 PHE A CA 1
ATOM 767 C C . PHE A 1 93 ? 15.476 11.609 0.200 1.00 52.81 93 PHE A C 1
ATOM 769 O O . PHE A 1 93 ? 15.524 11.910 1.392 1.00 52.81 93 PHE A O 1
ATOM 776 N N . GLY A 1 94 ? 16.423 12.009 -0.656 1.00 50.84 94 GLY A N 1
ATOM 777 C CA . GLY A 1 94 ? 17.654 12.704 -0.270 1.00 50.84 94 GLY A CA 1
ATOM 778 C C . GLY A 1 94 ? 17.416 14.101 0.304 1.00 50.84 94 GLY A C 1
ATOM 779 O O . GLY A 1 94 ? 18.118 14.508 1.228 1.00 50.84 94 GLY A O 1
ATOM 780 N N . GLU A 1 95 ? 16.379 14.807 -0.157 1.00 49.72 95 GLU A N 1
ATOM 781 C CA . GLU A 1 95 ? 15.974 16.085 0.446 1.00 49.72 95 GLU A CA 1
ATOM 782 C C . GLU A 1 95 ? 15.168 15.909 1.744 1.00 49.72 95 GLU A C 1
ATOM 784 O O . GLU A 1 95 ? 15.245 16.760 2.628 1.00 49.72 95 GLU A O 1
ATOM 789 N N . LYS A 1 96 ? 14.459 14.783 1.928 1.00 46.53 96 LYS A N 1
ATOM 790 C CA . LYS A 1 96 ? 13.685 14.516 3.157 1.00 46.53 96 LYS A CA 1
ATOM 791 C C . LYS A 1 96 ? 14.538 14.011 4.325 1.00 46.53 96 LYS A C 1
ATOM 793 O O . LYS A 1 96 ? 14.176 14.259 5.473 1.00 46.53 96 LYS A O 1
ATOM 798 N N . ILE A 1 97 ? 15.680 13.364 4.074 1.00 44.00 97 ILE A N 1
ATOM 799 C CA . ILE A 1 97 ? 16.547 12.832 5.146 1.00 44.00 97 ILE A CA 1
ATOM 800 C C . ILE A 1 97 ? 17.310 13.942 5.893 1.00 44.00 97 ILE A C 1
ATOM 802 O O . ILE A 1 97 ? 17.651 13.753 7.054 1.00 44.00 97 ILE A O 1
ATOM 806 N N . LYS A 1 98 ? 17.484 15.146 5.325 1.00 42.28 98 LYS A N 1
ATOM 807 C CA . LYS A 1 98 ? 18.048 16.282 6.089 1.00 42.28 98 LYS A CA 1
ATOM 808 C C . LYS A 1 98 ? 17.153 16.759 7.244 1.00 42.28 98 LYS A C 1
ATOM 810 O O . LYS A 1 98 ? 17.662 17.396 8.158 1.00 42.28 98 LYS A O 1
ATOM 815 N N . ASN A 1 99 ? 15.857 16.432 7.224 1.00 40.75 99 ASN A N 1
ATOM 816 C CA . ASN A 1 99 ? 14.903 16.815 8.272 1.00 40.75 99 ASN A CA 1
ATOM 817 C C . ASN A 1 99 ? 14.567 15.680 9.251 1.00 40.75 99 ASN A C 1
ATOM 819 O O . ASN A 1 99 ? 13.877 15.918 10.238 1.00 40.75 99 ASN A O 1
ATOM 823 N N . PHE A 1 100 ? 15.079 14.470 9.021 1.00 36.38 100 PHE A N 1
ATOM 824 C CA . PHE A 1 100 ? 15.097 13.407 10.023 1.00 36.38 100 PHE A CA 1
ATOM 825 C C . PHE A 1 100 ? 16.522 13.299 10.549 1.00 36.38 100 PHE A C 1
ATOM 827 O O . PHE A 1 100 ? 17.292 12.437 10.135 1.00 36.38 100 PHE A O 1
ATOM 834 N N . GLY A 1 101 ? 16.873 14.257 11.410 1.00 32.88 101 GLY A N 1
ATOM 835 C CA . GLY A 1 101 ? 18.143 14.272 12.118 1.00 32.88 101 GLY A CA 1
ATOM 836 C C . GLY A 1 101 ? 18.362 12.952 12.849 1.00 32.88 101 GLY A C 1
ATOM 837 O O . GLY A 1 101 ? 17.575 12.578 13.720 1.00 32.88 101 GLY A O 1
ATOM 838 N N . VAL A 1 102 ? 19.431 12.265 12.453 1.00 36.94 102 VAL A N 1
ATOM 839 C CA . VAL A 1 102 ? 20.213 11.422 13.357 1.00 36.94 102 VAL A CA 1
ATOM 840 C C . VAL A 1 102 ? 21.210 12.334 14.056 1.00 36.94 102 VAL A C 1
ATOM 842 O O . VAL A 1 102 ? 21.796 13.185 13.345 1.00 36.94 102 VAL A O 1
#